Protein AF-A0A2P8W2T3-F1 (afdb_monomer)

Solvent-accessible surface area (backbone atoms only — not comparable to full-atom values): 3570 Å² total; per-residue (Å²): 130,75,55,75,50,77,46,68,30,82,49,78,68,34,31,55,51,51,30,52,50,48,46,51,51,39,55,74,76,64,53,50,73,75,53,45,70,49,52,29,57,51,53,29,52,51,43,43,45,33,35,78,75,59,77,26,52,72,51,76,47,75,101

Sequence (63 aa):
MQKIEEMAIQSSGDVVLVRQAVRQFAIE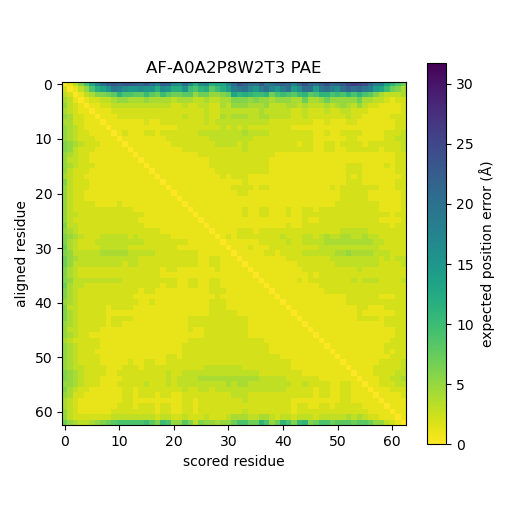IGFGLVDQTKIVPAASELARNTLDYGGGGTVRLEA

Nearest PDB structures (foldseek):
  5e4v-assembly1_A-2  TM=7.508E-01  e=6.099E+00  Measles virus strain Edmonston-B
  2p35-assembly1_B  TM=3.697E-01  e=9.623E+00  Agrobacterium fabrum str. C58
  7aub-assembly1_A  TM=3.149E-01  e=6.510E+00  Pseudomonas aeruginosa PAO1

Radius of gyration: 11.53 Å; Cα contacts (8 Å, |Δi|>4): 74; chains: 1; bounding box: 33×15×29 Å

Foldseek 3Di:
DKDKDKDKLQDLVRLVVQLVVQLVLCVVVPHDPVVNVVRSVVRSVVSVCCVPVVVIDMDMDID

pLDDT: mean 96.24, std 6.5, range [59.47, 98.75]

Structure (mmCIF, N/CA/C/O backbone):
data_AF-A0A2P8W2T3-F1
#
_entry.id   AF-A0A2P8W2T3-F1
#
loop_
_atom_site.group_PDB
_atom_site.id
_atom_site.type_symbol
_atom_site.label_atom_id
_atom_site.label_alt_id
_atom_site.label_comp_id
_atom_site.label_asym_id
_atom_site.label_entity_id
_atom_site.label_seq_id
_atom_site.pdbx_PDB_ins_code
_atom_site.Cartn_x
_atom_site.Cartn_y
_atom_site.Cartn_z
_atom_site.occupancy
_atom_site.B_iso_or_equiv
_atom_site.auth_seq_id
_atom_site.auth_comp_id
_atom_site.auth_asym_id
_atom_site.auth_atom_id
_atom_site.pdbx_PDB_model_num
ATOM 1 N N . MET A 1 1 ? -20.775 0.312 -0.004 1.00 59.47 1 MET A N 1
ATOM 2 C CA . MET A 1 1 ? -20.108 0.054 -1.299 1.00 59.47 1 MET A CA 1
ATOM 3 C C . MET A 1 1 ? -18.813 -0.669 -0.993 1.00 59.47 1 MET A C 1
ATOM 5 O O . MET A 1 1 ? -18.138 -0.219 -0.078 1.00 59.47 1 MET A O 1
ATOM 9 N N . GLN A 1 2 ? -18.492 -1.755 -1.699 1.00 69.38 2 GLN A N 1
ATOM 10 C CA . GLN A 1 2 ? -17.134 -2.310 -1.663 1.00 69.38 2 GLN A CA 1
ATOM 11 C C . GLN A 1 2 ? -16.190 -1.280 -2.286 1.00 69.38 2 GLN A C 1
ATOM 13 O O . GLN A 1 2 ? -16.448 -0.808 -3.396 1.00 69.38 2 GLN A O 1
ATOM 18 N N . LYS A 1 3 ? -15.154 -0.880 -1.549 1.00 82.19 3 LYS A N 1
ATOM 19 C CA . LYS A 1 3 ? -14.109 0.012 -2.057 1.00 82.19 3 LYS A CA 1
ATOM 20 C C . LYS A 1 3 ? -13.025 -0.874 -2.656 1.00 82.19 3 LYS A C 1
ATOM 22 O O . LYS A 1 3 ? -12.497 -1.726 -1.953 1.00 82.19 3 LYS A O 1
ATOM 27 N N . ILE A 1 4 ? -12.726 -0.688 -3.938 1.00 92.69 4 ILE A N 1
ATOM 28 C CA . ILE A 1 4 ? -11.634 -1.382 -4.622 1.00 92.69 4 ILE A CA 1
ATOM 29 C C . ILE A 1 4 ? -10.706 -0.321 -5.204 1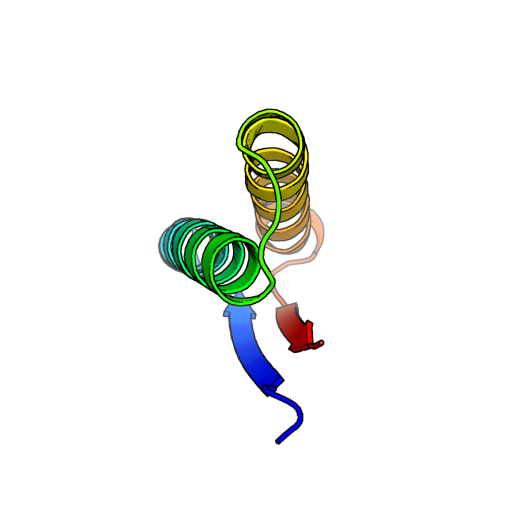.00 92.69 4 ILE A C 1
ATOM 31 O O . ILE A 1 4 ? -11.172 0.598 -5.879 1.00 92.69 4 ILE A O 1
ATOM 35 N N . GLU A 1 5 ? -9.410 -0.449 -4.943 1.00 94.31 5 GLU A N 1
ATOM 36 C CA . GLU A 1 5 ? -8.363 0.381 -5.544 1.00 94.31 5 GLU A CA 1
ATOM 37 C C . GLU A 1 5 ? -7.304 -0.519 -6.179 1.00 94.31 5 GLU A C 1
ATOM 39 O O . GLU A 1 5 ? -6.840 -1.468 -5.550 1.00 94.31 5 GLU A O 1
ATOM 44 N N . GLU A 1 6 ? -6.913 -0.219 -7.418 1.00 97.00 6 GLU A N 1
ATOM 45 C CA . GLU A 1 6 ? -5.850 -0.932 -8.129 1.00 97.00 6 GLU A CA 1
ATOM 46 C C . GLU A 1 6 ? -4.761 0.040 -8.577 1.00 97.00 6 GLU A C 1
ATOM 48 O O . GLU A 1 6 ? -5.046 1.136 -9.064 1.00 97.00 6 GLU A O 1
ATOM 53 N N . MET A 1 7 ? -3.501 -0.359 -8.405 1.00 97.31 7 MET A N 1
ATOM 54 C CA . MET A 1 7 ? -2.345 0.471 -8.732 1.00 97.31 7 MET A CA 1
ATOM 55 C C . MET A 1 7 ? -1.216 -0.367 -9.320 1.00 97.31 7 MET A C 1
ATOM 57 O O . MET A 1 7 ? -0.921 -1.461 -8.836 1.00 97.31 7 MET A O 1
ATOM 61 N N . ALA A 1 8 ? -0.549 0.166 -10.341 1.00 98.31 8 ALA A N 1
ATOM 62 C CA . ALA A 1 8 ? 0.660 -0.438 -10.882 1.00 98.31 8 ALA A CA 1
ATOM 63 C C . ALA A 1 8 ? 1.855 -0.209 -9.942 1.00 98.31 8 ALA A C 1
ATOM 65 O O . ALA A 1 8 ? 1.961 0.828 -9.293 1.00 98.31 8 ALA A O 1
ATOM 66 N N . ILE A 1 9 ? 2.767 -1.176 -9.904 1.00 98.69 9 ILE A N 1
ATOM 67 C CA . ILE A 1 9 ? 4.060 -1.092 -9.227 1.00 98.69 9 ILE A CA 1
ATOM 68 C C . ILE A 1 9 ? 5.121 -1.221 -10.318 1.00 98.69 9 ILE A C 1
ATOM 70 O O . ILE A 1 9 ? 5.380 -2.320 -10.807 1.00 98.69 9 ILE A O 1
ATOM 74 N N . GLN A 1 10 ? 5.677 -0.096 -10.755 1.00 98.44 10 GLN A N 1
ATOM 75 C CA . GLN A 1 10 ? 6.651 -0.012 -11.853 1.00 98.44 10 GLN A CA 1
ATOM 76 C C . GLN A 1 10 ? 7.941 0.700 -11.415 1.00 98.44 10 GLN A C 1
ATOM 78 O O . GLN A 1 10 ? 8.967 0.624 -12.086 1.00 98.44 10 GLN A O 1
ATOM 83 N N . SER A 1 11 ? 7.894 1.403 -10.285 1.00 98.56 11 SER A N 1
ATOM 84 C CA . SER A 1 11 ? 8.979 2.208 -9.747 1.00 98.56 11 SER A CA 1
ATOM 85 C C . SER A 1 11 ? 8.954 2.238 -8.219 1.00 98.56 11 SER A C 1
ATOM 87 O O . SER A 1 11 ? 7.950 1.935 -7.571 1.00 98.56 11 SER A O 1
ATOM 89 N N . SER A 1 12 ? 10.059 2.673 -7.616 1.00 97.69 12 SER A N 1
ATOM 90 C CA . SER A 1 12 ? 10.136 2.885 -6.167 1.00 97.69 12 SER A CA 1
ATOM 91 C C . SER A 1 12 ? 9.160 3.959 -5.669 1.00 97.69 12 SER A C 1
ATOM 93 O O . SER A 1 12 ? 8.726 3.901 -4.519 1.00 97.69 12 SER A O 1
ATOM 95 N N . GLY A 1 13 ? 8.776 4.907 -6.533 1.00 98.56 13 GLY A N 1
ATOM 96 C CA . GLY A 1 13 ? 7.729 5.887 -6.248 1.00 98.56 13 GLY A CA 1
ATOM 97 C C . GLY A 1 13 ? 6.367 5.228 -6.034 1.00 98.56 13 GLY A C 1
ATOM 98 O O . GLY A 1 13 ? 5.653 5.589 -5.100 1.00 98.56 13 GLY A O 1
ATOM 99 N N . ASP A 1 14 ? 6.052 4.190 -6.809 1.00 98.50 14 ASP A N 1
ATOM 100 C CA . ASP A 1 14 ? 4.786 3.466 -6.676 1.00 98.50 14 ASP A CA 1
ATOM 101 C C . ASP A 1 14 ? 4.696 2.735 -5.337 1.00 98.50 14 ASP A C 1
ATOM 103 O O . ASP A 1 14 ? 3.647 2.749 -4.704 1.00 98.50 14 ASP A O 1
ATOM 107 N N . VAL A 1 15 ? 5.805 2.189 -4.825 1.00 98.50 15 VAL A N 1
ATOM 108 C CA . VAL A 1 15 ? 5.852 1.563 -3.488 1.00 98.50 15 VAL A CA 1
ATOM 109 C C . VAL A 1 15 ? 5.447 2.557 -2.390 1.00 98.50 15 VAL A C 1
ATOM 111 O O . VAL A 1 15 ? 4.744 2.194 -1.443 1.00 98.50 15 VAL A O 1
ATOM 114 N N . VAL A 1 16 ? 5.841 3.830 -2.517 1.00 98.50 16 VAL A N 1
ATOM 115 C CA . VAL A 1 16 ? 5.424 4.893 -1.586 1.00 98.50 16 VAL A CA 1
ATOM 116 C C . VAL A 1 16 ? 3.925 5.160 -1.703 1.00 98.50 16 VAL A C 1
ATOM 118 O O . VAL A 1 16 ? 3.254 5.291 -0.676 1.00 98.50 16 VAL A O 1
ATOM 121 N N . LEU A 1 17 ? 3.389 5.196 -2.924 1.00 98.31 17 LEU A N 1
ATOM 122 C CA . LEU A 1 17 ? 1.956 5.375 -3.151 1.00 98.31 17 LEU A CA 1
ATOM 123 C C . LEU A 1 17 ? 1.150 4.193 -2.587 1.00 98.31 17 LEU A C 1
ATOM 125 O O . LEU A 1 17 ? 0.162 4.421 -1.892 1.00 98.31 17 LEU A O 1
ATOM 129 N N . VAL A 1 18 ? 1.604 2.946 -2.775 1.00 98.38 18 VAL A N 1
ATOM 130 C CA . VAL A 1 18 ? 0.976 1.752 -2.178 1.00 98.38 18 VAL A CA 1
ATOM 131 C C . VAL A 1 18 ? 0.934 1.868 -0.656 1.00 98.38 18 VAL A C 1
ATOM 133 O O . VAL A 1 18 ? -0.106 1.638 -0.041 1.00 98.38 18 VAL A O 1
ATOM 136 N N . ARG A 1 19 ? 2.036 2.286 -0.024 1.00 98.50 19 ARG A N 1
ATOM 137 C CA . ARG A 1 19 ? 2.091 2.495 1.430 1.00 98.50 19 ARG A CA 1
ATOM 138 C C . ARG A 1 19 ? 1.055 3.510 1.914 1.00 98.50 19 ARG A C 1
ATOM 140 O O . ARG A 1 19 ? 0.436 3.308 2.960 1.00 98.50 19 ARG A O 1
AT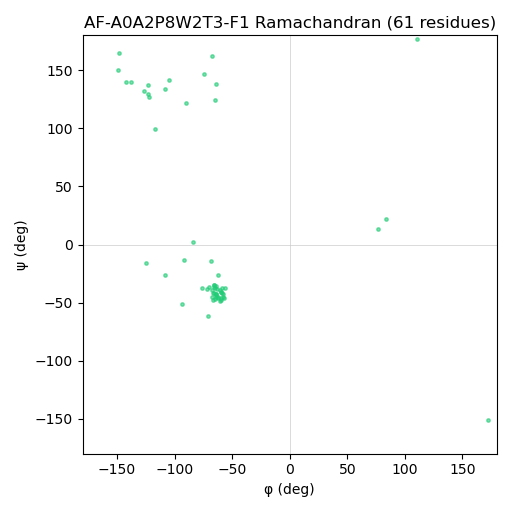OM 147 N N . GLN A 1 20 ? 0.898 4.615 1.187 1.00 98.38 20 GLN A N 1
ATOM 148 C CA . GLN A 1 20 ? -0.074 5.660 1.507 1.00 98.38 20 GLN A CA 1
ATOM 149 C C . GLN A 1 20 ? -1.511 5.158 1.330 1.00 98.38 20 GLN A C 1
ATOM 151 O O . GLN A 1 20 ? -2.320 5.342 2.241 1.00 98.38 20 GLN A O 1
ATOM 156 N N . ALA A 1 21 ? -1.793 4.468 0.222 1.00 97.88 21 ALA A N 1
ATOM 157 C CA . ALA A 1 21 ? -3.100 3.890 -0.072 1.00 97.88 21 ALA A CA 1
ATOM 158 C C . ALA A 1 21 ? -3.508 2.859 0.990 1.00 97.88 21 ALA A C 1
ATOM 160 O O . ALA A 1 21 ? -4.570 2.987 1.590 1.00 97.88 21 ALA A O 1
ATOM 161 N N . VAL A 1 22 ? -2.626 1.915 1.338 1.00 98.00 22 VAL A N 1
ATOM 162 C CA . VAL A 1 22 ? -2.883 0.907 2.385 1.00 98.00 22 VAL A CA 1
ATOM 163 C C . VAL A 1 22 ? -3.144 1.562 3.740 1.00 98.00 22 VAL A C 1
ATOM 165 O O . VAL A 1 22 ? -4.040 1.136 4.466 1.00 98.00 22 VAL A O 1
ATOM 168 N N . ARG A 1 23 ? -2.392 2.612 4.098 1.00 98.25 23 ARG A N 1
ATOM 169 C CA . ARG A 1 23 ? -2.630 3.346 5.349 1.00 98.25 23 ARG A CA 1
ATOM 170 C C . ARG A 1 23 ? -4.009 3.998 5.358 1.00 98.25 23 ARG A C 1
ATOM 172 O O . ARG A 1 23 ? -4.704 3.910 6.365 1.00 98.25 23 ARG A O 1
ATOM 179 N N . GLN A 1 24 ? -4.384 4.656 4.265 1.00 97.31 24 GLN A N 1
ATOM 180 C CA . GLN A 1 24 ? -5.681 5.311 4.143 1.00 97.31 24 GLN A CA 1
ATOM 181 C C . GLN A 1 24 ? -6.820 4.286 4.203 1.00 97.31 24 GLN A C 1
ATOM 183 O O . GLN A 1 24 ? -7.757 4.457 4.977 1.00 97.31 24 GLN A O 1
ATOM 188 N N . PHE A 1 25 ? -6.677 3.174 3.483 1.00 96.88 25 PHE A N 1
ATOM 189 C CA . PHE A 1 25 ? -7.628 2.069 3.484 1.00 96.88 25 PHE A CA 1
ATOM 190 C C . PHE A 1 25 ? -7.804 1.474 4.888 1.00 96.88 25 PHE A C 1
ATOM 192 O O . PHE A 1 25 ? -8.927 1.330 5.356 1.00 96.88 25 PHE A O 1
ATOM 199 N N . ALA A 1 26 ? -6.705 1.225 5.610 1.00 96.75 26 ALA A N 1
ATOM 200 C CA . ALA A 1 26 ? -6.732 0.717 6.983 1.00 96.75 26 ALA A CA 1
ATOM 201 C C . ALA A 1 26 ? -7.452 1.670 7.959 1.00 96.75 26 ALA A C 1
ATOM 203 O O . ALA A 1 26 ? -8.185 1.214 8.836 1.00 96.75 26 ALA A O 1
ATOM 204 N N . ILE A 1 27 ? -7.270 2.987 7.808 1.00 97.00 27 ILE A N 1
ATOM 205 C CA . ILE A 1 27 ? -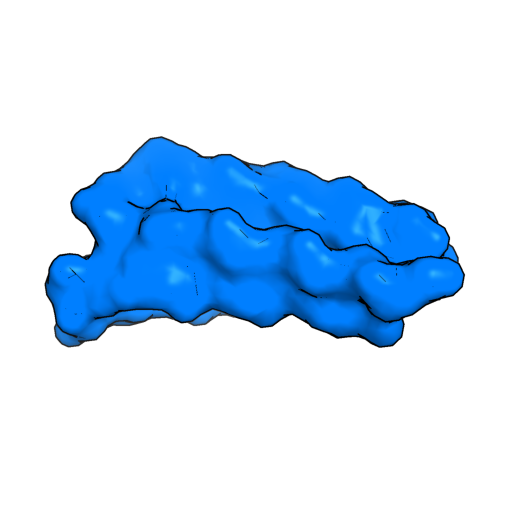7.987 3.992 8.609 1.00 97.00 27 ILE A CA 1
ATOM 206 C C . ILE A 1 27 ? -9.487 3.945 8.306 1.00 97.00 27 ILE A C 1
ATOM 208 O O . ILE A 1 27 ? -10.297 3.926 9.230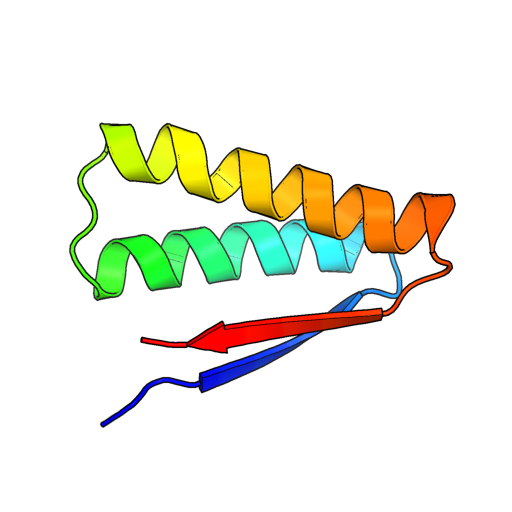 1.00 97.00 27 ILE A O 1
ATOM 212 N N . GLU A 1 28 ? -9.857 3.911 7.027 1.00 95.44 28 GLU A N 1
ATOM 213 C CA . GLU A 1 28 ? -11.257 3.931 6.592 1.00 95.44 28 GLU A CA 1
ATOM 214 C C . GLU A 1 28 ? -12.041 2.695 7.035 1.00 95.44 28 GLU A C 1
ATOM 216 O O . GLU A 1 28 ? -13.207 2.816 7.407 1.00 95.44 28 GLU A O 1
ATOM 221 N N . ILE A 1 29 ? -11.401 1.523 7.055 1.00 94.88 29 ILE A N 1
ATOM 222 C CA . ILE A 1 29 ? -12.020 0.273 7.525 1.00 94.88 29 ILE A CA 1
ATOM 223 C C . ILE A 1 29 ? -11.946 0.099 9.052 1.00 94.88 29 ILE A C 1
ATOM 225 O O . ILE A 1 29 ? -12.391 -0.917 9.581 1.00 94.88 29 ILE A O 1
ATOM 229 N N . GLY A 1 30 ? -11.394 1.080 9.776 1.00 96.69 30 GLY A N 1
ATOM 230 C CA . GLY A 1 30 ? -11.418 1.127 11.239 1.00 96.69 30 GLY A CA 1
ATOM 231 C C . GLY A 1 30 ? -10.332 0.314 11.949 1.00 96.69 30 GLY A C 1
ATOM 232 O O . GLY A 1 30 ? -10.506 -0.027 13.119 1.00 96.69 30 GLY A O 1
ATOM 233 N N . PHE A 1 31 ? -9.209 0.001 11.293 1.00 97.44 31 PHE A N 1
ATOM 234 C CA . PHE A 1 31 ? -8.098 -0.688 11.959 1.00 97.44 31 PHE A CA 1
ATOM 235 C C . PHE A 1 31 ? -7.506 0.175 13.074 1.00 97.44 31 PHE A C 1
ATOM 237 O O . PHE A 1 31 ? -7.259 1.373 12.904 1.00 97.44 31 PHE A O 1
ATOM 244 N N . GLY A 1 32 ? -7.201 -0.459 14.207 1.00 98.19 32 GLY A N 1
ATOM 245 C CA . GLY A 1 32 ? -6.507 0.193 15.310 1.00 98.19 32 GLY A CA 1
ATOM 246 C C . GLY A 1 32 ? -5.066 0.557 14.950 1.00 98.19 32 GLY A C 1
ATOM 247 O O . GLY A 1 32 ? -4.470 0.004 14.026 1.00 98.19 32 GLY A O 1
ATOM 248 N N . LEU A 1 33 ? -4.460 1.465 15.720 1.00 98.00 33 LEU A N 1
ATOM 249 C CA . LEU A 1 33 ? -3.081 1.911 15.479 1.00 98.00 33 LEU A CA 1
ATOM 250 C C . LEU A 1 33 ? -2.074 0.750 15.458 1.00 98.00 33 LEU A C 1
ATOM 252 O O . LEU A 1 33 ? -1.164 0.753 14.637 1.00 98.00 33 LEU A O 1
ATOM 256 N N . VAL A 1 34 ? -2.253 -0.254 16.322 1.00 98.44 34 VAL A N 1
ATOM 257 C CA . VAL A 1 34 ? -1.383 -1.443 16.373 1.00 98.44 34 VAL A CA 1
ATOM 258 C C . VAL A 1 34 ? -1.496 -2.293 15.105 1.00 98.44 34 VAL A C 1
ATOM 260 O O . VAL A 1 34 ? -0.502 -2.857 14.657 1.00 98.44 34 VAL A O 1
ATOM 263 N N . ASP A 1 35 ? -2.680 -2.385 14.502 1.00 98.38 35 ASP A N 1
ATOM 264 C CA . ASP A 1 35 ? -2.860 -3.141 13.261 1.00 98.38 35 ASP A CA 1
ATOM 265 C C . ASP A 1 35 ? -2.313 -2.354 12.068 1.00 98.38 35 ASP A C 1
ATOM 267 O O . ASP A 1 35 ? -1.637 -2.919 11.207 1.00 98.38 35 ASP A O 1
ATOM 271 N N . GLN A 1 36 ? -2.492 -1.029 12.064 1.00 98.31 36 GLN A N 1
ATOM 272 C CA . GLN A 1 36 ? -1.901 -0.140 11.061 1.00 98.31 36 GLN A CA 1
ATOM 273 C C . GLN A 1 36 ? -0.366 -0.225 11.044 1.00 98.31 36 GLN A C 1
ATOM 275 O O . GLN A 1 36 ? 0.229 -0.287 9.966 1.00 98.31 36 GLN A O 1
ATOM 280 N N . THR A 1 37 ? 0.293 -0.275 12.210 1.00 97.69 37 THR A N 1
ATOM 281 C CA . THR A 1 37 ? 1.760 -0.412 12.280 1.00 97.69 37 THR A CA 1
ATOM 282 C C . THR A 1 37 ? 2.268 -1.773 11.814 1.00 97.69 37 THR A C 1
ATOM 284 O O . THR A 1 37 ? 3.460 -1.892 11.540 1.00 97.69 37 THR A O 1
ATOM 287 N N . LYS A 1 38 ? 1.399 -2.780 11.673 1.00 98.31 38 LYS A N 1
ATOM 288 C CA . LYS A 1 38 ? 1.747 -4.090 11.107 1.00 98.31 38 LYS A CA 1
ATOM 289 C C . LYS A 1 38 ? 1.458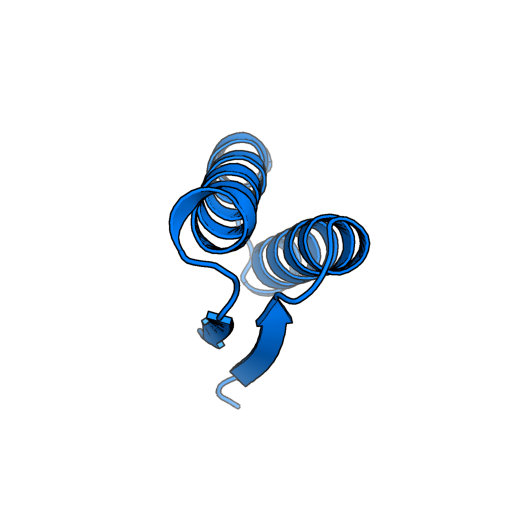 -4.158 9.610 1.00 98.31 38 LYS A C 1
ATOM 291 O O . LYS A 1 38 ? 2.343 -4.514 8.835 1.00 98.31 38 LYS A O 1
ATOM 296 N N . ILE A 1 39 ? 0.243 -3.794 9.197 1.00 97.94 39 ILE A N 1
ATOM 297 C CA . ILE A 1 39 ? -0.211 -3.991 7.815 1.00 97.94 39 ILE A CA 1
ATOM 298 C C . ILE A 1 39 ? 0.473 -3.033 6.834 1.00 97.94 39 ILE A C 1
ATOM 300 O O . ILE A 1 39 ? 0.845 -3.442 5.737 1.00 97.94 39 ILE A O 1
ATOM 304 N N . VAL A 1 40 ? 0.710 -1.776 7.232 1.00 98.38 40 VAL A N 1
ATOM 305 C CA . VAL A 1 40 ? 1.295 -0.762 6.341 1.00 98.38 40 VAL A CA 1
ATOM 306 C C . VAL A 1 40 ? 2.751 -1.098 5.979 1.00 98.38 40 VAL A C 1
ATOM 308 O O . VAL A 1 40 ? 3.079 -1.068 4.788 1.00 98.38 40 VAL A O 1
ATOM 311 N N . PRO A 1 41 ? 3.644 -1.450 6.932 1.00 98.56 41 PRO A N 1
ATOM 312 C CA . PRO A 1 41 ? 4.977 -1.935 6.582 1.00 98.56 41 PRO A CA 1
ATOM 313 C C . PRO A 1 41 ? 4.940 -3.234 5.779 1.00 98.56 41 PRO A C 1
ATOM 315 O O . PRO A 1 41 ? 5.610 -3.306 4.756 1.00 98.56 41 PRO A O 1
ATOM 318 N N . ALA A 1 42 ? 4.120 -4.216 6.172 1.00 98.62 42 ALA A N 1
ATOM 319 C CA . ALA A 1 42 ? 4.032 -5.493 5.462 1.00 98.62 42 ALA A CA 1
ATOM 320 C C . ALA A 1 42 ? 3.663 -5.311 3.980 1.00 98.62 42 ALA A C 1
ATOM 322 O O . ALA A 1 42 ? 4.329 -5.860 3.106 1.00 98.62 42 ALA A O 1
ATOM 323 N N . ALA A 1 43 ? 2.662 -4.479 3.680 1.00 98.31 43 ALA A N 1
ATOM 324 C CA . ALA A 1 43 ? 2.278 -4.191 2.302 1.00 98.31 43 ALA A CA 1
ATOM 325 C C . ALA A 1 43 ? 3.373 -3.441 1.520 1.00 98.31 43 ALA A C 1
ATOM 327 O O . ALA A 1 43 ? 3.563 -3.696 0.334 1.00 98.31 43 ALA A O 1
ATOM 328 N N . SER A 1 44 ? 4.129 -2.556 2.183 1.00 98.38 44 SER A N 1
ATOM 329 C CA . SER A 1 44 ? 5.261 -1.851 1.559 1.00 98.38 44 SER A CA 1
ATOM 330 C C . SER A 1 44 ? 6.388 -2.812 1.177 1.00 98.38 44 SER A C 1
ATOM 332 O O . SER A 1 44 ? 6.945 -2.697 0.088 1.00 98.38 44 SER A O 1
ATOM 334 N N . GLU A 1 45 ? 6.701 -3.773 2.048 1.00 98.69 45 GLU A N 1
ATOM 335 C CA . GLU A 1 45 ? 7.717 -4.796 1.780 1.00 98.69 45 GLU A CA 1
ATOM 336 C C . GLU A 1 45 ? 7.277 -5.746 0.659 1.00 98.69 45 GLU A C 1
ATOM 338 O O . GLU A 1 45 ? 8.074 -6.079 -0.214 1.00 98.69 45 GLU A O 1
ATOM 343 N N . LEU A 1 46 ? 5.994 -6.124 0.605 1.00 98.62 46 LEU A N 1
ATOM 344 C CA . LEU A 1 46 ? 5.453 -6.906 -0.513 1.00 98.62 46 LEU A CA 1
ATOM 345 C C . LEU A 1 46 ? 5.510 -6.137 -1.839 1.00 98.62 46 LEU A C 1
ATOM 347 O O . LEU A 1 46 ? 5.919 -6.703 -2.854 1.00 98.62 46 LEU A O 1
ATOM 351 N N . ALA A 1 47 ? 5.149 -4.852 -1.840 1.00 98.69 47 ALA A N 1
ATOM 352 C CA . ALA A 1 47 ? 5.227 -4.008 -3.029 1.00 98.69 47 ALA A CA 1
ATOM 353 C C . ALA A 1 47 ? 6.677 -3.833 -3.507 1.00 98.69 47 ALA A C 1
ATOM 355 O O . A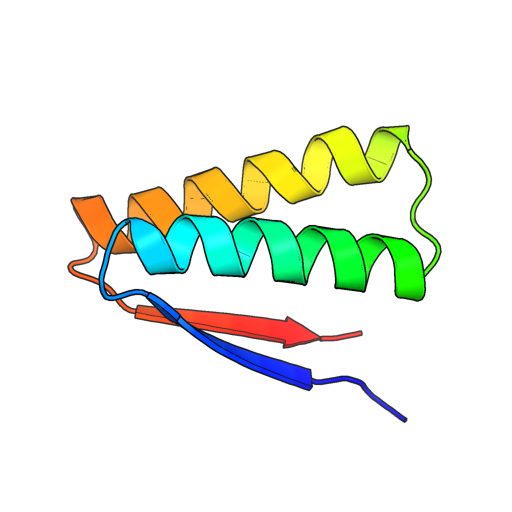LA A 1 47 ? 6.954 -3.970 -4.698 1.00 98.69 47 ALA A O 1
ATOM 356 N N . ARG A 1 48 ? 7.616 -3.612 -2.579 1.00 98.69 48 ARG A N 1
ATOM 357 C CA . ARG A 1 48 ? 9.052 -3.566 -2.874 1.00 98.69 48 ARG A CA 1
ATOM 358 C C . ARG A 1 48 ? 9.543 -4.881 -3.467 1.00 98.69 48 ARG A C 1
ATOM 360 O O . ARG A 1 48 ? 10.190 -4.858 -4.502 1.00 98.69 48 ARG A O 1
ATOM 367 N N . ASN A 1 49 ? 9.189 -6.019 -2.875 1.00 98.75 49 ASN A N 1
ATOM 368 C CA . ASN A 1 49 ? 9.610 -7.321 -3.390 1.00 98.75 49 ASN A CA 1
ATOM 369 C C . ASN A 1 49 ? 9.022 -7.615 -4.776 1.00 98.75 49 ASN A C 1
ATOM 371 O O . ASN A 1 49 ? 9.706 -8.174 -5.633 1.00 98.75 49 ASN A O 1
ATOM 375 N N . THR A 1 50 ? 7.773 -7.204 -5.006 1.00 98.56 50 THR A N 1
ATOM 376 C CA . THR A 1 50 ? 7.117 -7.289 -6.319 1.00 98.56 50 THR A CA 1
ATOM 377 C C . THR A 1 50 ? 7.886 -6.485 -7.368 1.00 98.56 50 THR A C 1
ATOM 379 O O . THR A 1 50 ? 8.070 -6.955 -8.487 1.00 98.56 50 THR A O 1
ATOM 382 N N . LEU A 1 51 ? 8.386 -5.301 -7.010 1.00 98.62 51 LEU A N 1
ATOM 383 C CA . LEU A 1 51 ? 9.213 -4.487 -7.896 1.00 98.62 51 LEU A CA 1
ATOM 384 C C . LEU A 1 51 ? 10.610 -5.088 -8.100 1.00 98.62 51 LEU A C 1
ATOM 386 O O . LEU A 1 51 ? 10.978 -5.425 -9.222 1.00 98.62 51 LEU A O 1
ATOM 390 N N . ASP A 1 52 ? 11.370 -5.222 -7.015 1.00 98.50 52 ASP A N 1
ATOM 391 C CA . ASP A 1 52 ? 12.810 -5.488 -7.045 1.00 98.50 52 ASP A CA 1
ATOM 392 C C . ASP A 1 52 ? 13.120 -6.908 -7.537 1.00 98.50 52 ASP A C 1
ATOM 394 O O . 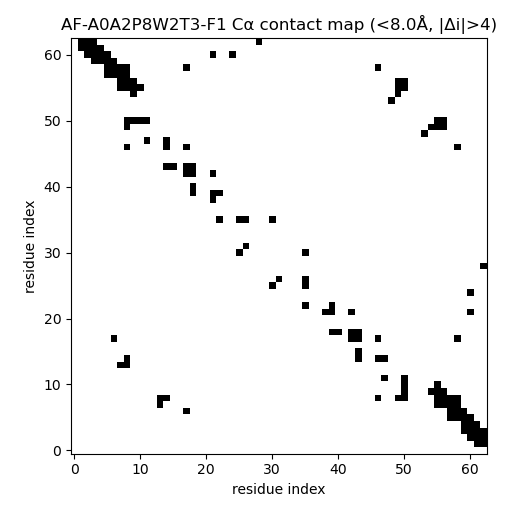ASP A 1 52 ? 14.097 -7.116 -8.257 1.00 98.50 52 ASP A O 1
ATOM 398 N N . TYR A 1 53 ? 12.279 -7.882 -7.177 1.00 98.50 53 TYR A N 1
ATOM 399 C CA . TYR A 1 53 ? 12.477 -9.289 -7.539 1.00 98.50 53 TYR A CA 1
ATOM 400 C C . TYR A 1 53 ? 11.482 -9.787 -8.589 1.00 98.50 53 TYR A C 1
ATOM 402 O O . TYR A 1 53 ? 11.789 -10.732 -9.313 1.00 98.50 53 TYR A O 1
ATOM 410 N N . GLY A 1 54 ? 10.297 -9.177 -8.678 1.00 97.69 54 GLY A N 1
ATOM 411 C CA . GLY A 1 54 ? 9.269 -9.540 -9.659 1.00 97.69 54 GLY A CA 1
ATOM 412 C C . GLY A 1 54 ? 9.332 -8.751 -10.971 1.00 97.69 54 GLY A C 1
ATOM 413 O O . GLY A 1 54 ? 8.6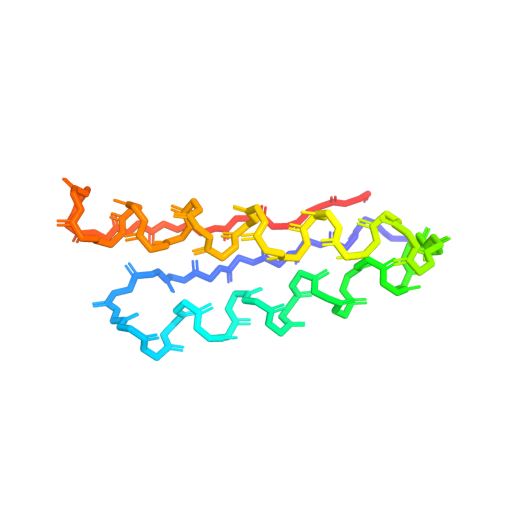91 -9.151 -11.939 1.00 97.69 54 GLY A O 1
ATOM 414 N N . GLY A 1 55 ? 10.099 -7.655 -11.031 1.00 97.94 55 GLY A N 1
ATOM 415 C CA . GLY A 1 55 ? 10.150 -6.765 -12.197 1.00 97.94 55 GLY A CA 1
ATOM 416 C C . GLY A 1 55 ? 8.939 -5.832 -12.322 1.00 97.94 55 GLY A C 1
ATOM 417 O O . GLY A 1 55 ? 8.745 -5.219 -13.371 1.00 97.94 55 GLY A O 1
ATOM 418 N N . GLY A 1 56 ? 8.129 -5.722 -11.266 1.00 97.44 56 GLY A N 1
ATOM 419 C CA . GLY A 1 56 ? 6.905 -4.929 -11.222 1.00 97.44 56 GLY A CA 1
ATOM 420 C C . GLY A 1 56 ? 5.633 -5.776 -11.156 1.00 97.44 56 GLY A C 1
ATOM 421 O O . GLY A 1 56 ? 5.666 -7.005 -11.161 1.00 97.44 56 GLY A O 1
ATOM 422 N N . GLY A 1 57 ? 4.484 -5.110 -11.054 1.00 98.00 57 GLY A N 1
ATOM 423 C CA . GLY A 1 57 ? 3.191 -5.785 -10.944 1.00 98.00 57 GLY A CA 1
ATOM 424 C C . GLY A 1 57 ? 2.039 -4.835 -10.646 1.00 98.00 57 GLY A C 1
ATOM 425 O O . GLY A 1 57 ? 2.069 -3.660 -11.015 1.00 98.00 57 GLY A O 1
ATOM 426 N N . THR A 1 58 ? 1.020 -5.348 -9.963 1.00 98.25 58 THR A N 1
ATOM 427 C CA . THR A 1 58 ? -0.178 -4.593 -9.584 1.00 98.25 58 THR A CA 1
ATOM 428 C C . THR A 1 58 ? -0.556 -4.939 -8.150 1.00 98.25 58 THR A C 1
ATOM 430 O O . THR A 1 58 ? -0.479 -6.101 -7.753 1.00 98.25 58 THR A O 1
ATOM 433 N N . VAL A 1 59 ? -0.973 -3.941 -7.375 1.00 98.00 59 VAL A N 1
ATOM 434 C CA . VAL A 1 59 ? -1.637 -4.144 -6.083 1.00 98.00 59 VAL A CA 1
ATOM 435 C C . VAL A 1 59 ? -3.126 -3.864 -6.234 1.00 98.00 59 VAL A C 1
ATOM 437 O O . VAL A 1 59 ? -3.512 -2.925 -6.927 1.00 98.00 59 VAL A O 1
ATOM 440 N N . ARG A 1 60 ? -3.945 -4.669 -5.559 1.00 97.88 60 ARG A N 1
ATOM 441 C CA . ARG A 1 60 ? -5.385 -4.469 -5.405 1.00 97.88 60 ARG A CA 1
ATOM 442 C C . ARG A 1 60 ? -5.714 -4.404 -3.917 1.00 97.88 60 ARG A C 1
ATOM 444 O O . ARG A 1 60 ? -5.337 -5.307 -3.173 1.00 97.88 60 ARG A O 1
ATOM 451 N N . LEU A 1 61 ? -6.400 -3.349 -3.494 1.00 96.75 61 LEU A N 1
ATOM 452 C CA . LEU A 1 61 ? -6.914 -3.168 -2.135 1.00 96.75 61 LEU A CA 1
ATOM 453 C C . LEU A 1 61 ? -8.434 -3.325 -2.156 1.00 96.75 61 LEU A C 1
ATOM 455 O O . LEU A 1 61 ? -9.086 -2.745 -3.021 1.00 96.75 61 LEU A O 1
ATOM 459 N N . GLU A 1 62 ? -8.988 -4.096 -1.220 1.00 94.31 62 GLU A N 1
ATOM 460 C CA . GLU A 1 62 ? -10.427 -4.360 -1.118 1.00 94.31 62 GLU A CA 1
ATOM 461 C C . GLU A 1 62 ? -10.882 -4.591 0.334 1.00 94.31 62 GLU A C 1
ATOM 463 O O . GLU A 1 62 ? -10.097 -5.056 1.165 1.00 94.31 62 GLU A O 1
ATOM 468 N N . ALA A 1 63 ? -12.142 -4.242 0.629 1.00 83.38 63 ALA A N 1
ATOM 469 C CA . ALA A 1 63 ? -12.844 -4.472 1.899 1.00 83.38 63 ALA A CA 1
ATOM 470 C C . ALA A 1 63 ? -14.330 -4.765 1.672 1.00 83.38 63 ALA A C 1
ATOM 472 O O . ALA A 1 63 ? -14.922 -4.166 0.739 1.00 83.38 63 ALA A O 1
#

Mean predicted aligned error: 2.42 Å

Secondary structure (DSSP, 8-state):
---EEEEEE-SHHHHHHHHHHHHHHHHHTT--HHHHHHHHHHHHHHHHHHHHTTS-EEEEEE-